Protein AF-H2Z0S8-F1 (afdb_monomer_lite)

Foldseek 3Di:
DDDDPPDPPPL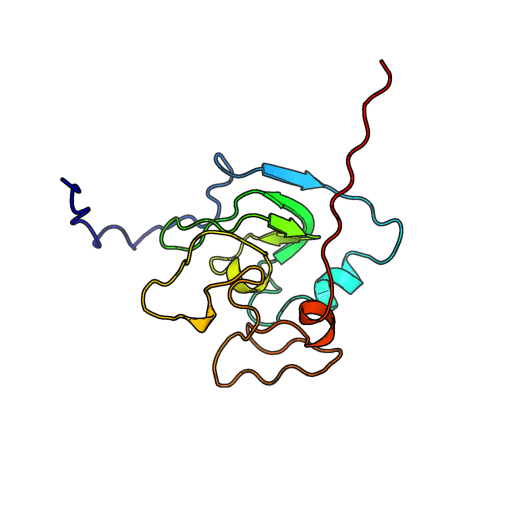PDQQLCPVVPKDKDFADDPDDDQVLLLQQQAPQQSVQWRFGIKIAFGAASVRFTAGIFPRTDGSDNCCLLRGFHGCQPDPPDCCQDDRSGVQVPDPPFDAECRGGGHSHGHVVVVVDDDDDDDDDDDD

Radius of gyration: 15.81 Å; chains: 1; bounding box: 38×39×51 Å

Secondary structure (DSSP, 8-state):
----------TT---S--TTSSEEEE---SSS-HHHHHHHS-GGGGGGEEESEEEES-B-TTSPBEEEESSEEE-SS-GGGT-EEES-S-TT-GGG-STT-STT--TT----SS--BTTBPPHHHHTS-----------

pLDDT: mean 83.63, std 17.6, range [30.91, 98.31]

Sequence (139 aa):
MMQEINNFQEVENFNCSRLNESLTVPVQYDIGSNDVVTSHTPPSVRDQAVPGFIHFRPYDPKGVPNALCPGVRSDSCRPSSICVGGINTNPGNSRTCGDFAGWDGLDTDRPTAEEPAGFAKSLNDVASSLLLFTRKRVS

Structure (mmCIF, N/CA/C/O backbone):
data_AF-H2Z0S8-F1
#
_entry.id   AF-H2Z0S8-F1
#
loop_
_atom_site.group_PDB
_atom_site.id
_atom_site.type_symbol
_atom_site.label_atom_id
_atom_site.label_alt_id
_atom_site.label_comp_id
_atom_site.label_asym_id
_atom_site.label_entity_id
_atom_site.label_seq_id
_atom_site.pdbx_PDB_ins_code
_atom_site.Cartn_x
_atom_site.Cartn_y
_atom_site.Cartn_z
_atom_site.occupancy
_atom_site.B_iso_or_equiv
_atom_site.auth_seq_id
_atom_site.auth_comp_id
_atom_site.auth_asym_id
_atom_site.auth_atom_id
_atom_site.pdbx_PDB_model_num
ATOM 1 N N . MET A 1 1 ? -16.332 -27.896 -15.986 1.00 32.41 1 MET A N 1
ATOM 2 C CA . MET A 1 1 ? -15.650 -27.448 -17.217 1.00 32.41 1 MET A CA 1
ATOM 3 C C . MET A 1 1 ? -15.742 -25.931 -17.215 1.00 32.41 1 MET A C 1
ATOM 5 O O . MET A 1 1 ? -16.849 -25.425 -17.092 1.00 32.41 1 MET A O 1
ATOM 9 N N . MET A 1 2 ? -14.594 -25.253 -17.131 1.00 30.91 2 MET A N 1
ATOM 10 C CA . MET A 1 2 ? -14.466 -23.801 -16.943 1.00 30.91 2 MET A CA 1
ATOM 11 C C . MET A 1 2 ? -15.216 -23.036 -18.037 1.00 30.91 2 MET A C 1
ATOM 13 O O . MET A 1 2 ? -15.037 -23.338 -19.212 1.00 30.91 2 MET A O 1
ATOM 17 N N . GLN A 1 3 ? -16.044 -22.063 -17.654 1.00 34.00 3 GLN A N 1
ATOM 18 C CA . GLN A 1 3 ? -16.537 -21.063 -18.596 1.00 34.00 3 GLN A CA 1
ATOM 19 C C . GLN A 1 3 ? -15.436 -20.021 -18.798 1.00 34.00 3 GLN A C 1
ATOM 21 O O . GLN A 1 3 ? -15.047 -19.326 -17.860 1.00 34.00 3 GLN A O 1
ATOM 26 N N . GLU A 1 4 ? -14.916 -19.964 -20.020 1.00 38.97 4 GLU A N 1
ATOM 27 C CA . GLU A 1 4 ? -14.014 -18.920 -20.496 1.00 38.97 4 GLU A CA 1
ATOM 28 C C . GLU A 1 4 ? -14.758 -17.579 -20.534 1.00 38.97 4 GLU A C 1
ATOM 30 O O . GLU A 1 4 ? -15.795 -17.437 -21.186 1.00 38.97 4 GLU A O 1
ATOM 35 N N . ILE A 1 5 ? -14.235 -16.588 -19.812 1.00 42.09 5 ILE A N 1
ATOM 36 C CA . ILE A 1 5 ? -14.741 -15.215 -19.832 1.00 42.09 5 ILE A CA 1
ATOM 37 C C . ILE A 1 5 ? -14.107 -14.518 -21.042 1.00 42.09 5 ILE A C 1
ATOM 39 O O . ILE A 1 5 ? -12.960 -14.082 -20.991 1.00 42.09 5 ILE A O 1
ATOM 43 N N . ASN A 1 6 ? -14.858 -14.454 -22.143 1.00 38.94 6 ASN A N 1
ATOM 44 C CA . ASN A 1 6 ? -14.401 -14.011 -23.468 1.00 38.94 6 ASN A CA 1
ATOM 45 C C . ASN A 1 6 ? -14.622 -12.519 -23.788 1.00 38.94 6 ASN A C 1
ATOM 47 O O . ASN A 1 6 ? -14.607 -12.155 -24.957 1.00 38.94 6 ASN A O 1
ATOM 51 N N . ASN A 1 7 ? -14.789 -11.629 -22.806 1.00 38.81 7 ASN A N 1
ATOM 52 C CA . ASN A 1 7 ? -14.986 -10.200 -23.093 1.00 38.81 7 ASN A CA 1
ATOM 53 C C . ASN A 1 7 ? -13.944 -9.317 -22.398 1.00 38.81 7 ASN A C 1
ATOM 55 O O . ASN A 1 7 ? -14.162 -8.796 -21.312 1.00 38.81 7 ASN A O 1
ATOM 59 N N . PHE A 1 8 ? -12.816 -9.108 -23.080 1.00 44.38 8 PHE A N 1
ATOM 60 C CA . PHE A 1 8 ? -11.771 -8.135 -22.725 1.00 44.38 8 PHE A CA 1
ATOM 61 C C . PHE A 1 8 ? -12.009 -6.732 -23.335 1.00 44.38 8 PHE A C 1
ATOM 63 O O . PHE A 1 8 ? -11.077 -5.938 -23.430 1.00 44.38 8 PHE A O 1
ATOM 70 N N . GLN A 1 9 ? -13.237 -6.407 -23.763 1.00 40.25 9 GLN A N 1
ATOM 71 C CA . GLN A 1 9 ? -13.572 -5.127 -24.418 1.00 40.25 9 GLN A CA 1
ATOM 72 C C . GLN A 1 9 ? -14.289 -4.090 -23.527 1.00 40.25 9 GLN A C 1
ATOM 74 O O . GLN A 1 9 ? -14.668 -3.039 -24.026 1.00 40.25 9 GLN A O 1
ATOM 79 N N . GLU A 1 10 ? -14.417 -4.306 -22.214 1.00 42.53 10 GLU A N 1
ATOM 80 C CA . GLU A 1 10 ? -14.996 -3.316 -21.275 1.00 42.53 10 GLU A CA 1
ATOM 81 C C . GLU A 1 10 ? -13.938 -2.530 -20.469 1.00 42.53 10 GLU A C 1
ATOM 83 O O . GLU A 1 10 ? -14.166 -2.118 -19.334 1.00 42.53 10 GLU A O 1
ATOM 88 N N . VAL A 1 11 ? -12.754 -2.283 -21.037 1.00 49.16 11 VAL A N 1
ATOM 89 C CA . VAL A 1 11 ? -11.667 -1.544 -20.354 1.00 49.16 11 VAL A CA 1
ATOM 90 C C . VAL A 1 11 ? -11.728 -0.033 -20.631 1.00 49.16 11 VAL A C 1
ATOM 92 O O . VAL A 1 11 ? -10.696 0.615 -20.754 1.00 49.16 11 VAL A O 1
ATOM 95 N N . GLU A 1 12 ? -12.921 0.556 -20.745 1.00 42.59 12 GLU A N 1
ATOM 96 C CA . GLU A 1 12 ? -13.052 2.018 -20.903 1.00 42.59 12 GLU A CA 1
ATOM 97 C C . GLU A 1 12 ? -13.588 2.747 -19.666 1.00 42.59 12 GLU A C 1
ATOM 99 O O . GLU A 1 12 ? -13.501 3.965 -19.625 1.00 42.59 12 GLU A O 1
ATOM 104 N N . ASN A 1 13 ? -14.041 2.053 -18.612 1.00 46.31 13 ASN A N 1
ATOM 105 C CA . ASN A 1 13 ? -14.422 2.695 -17.341 1.00 46.31 13 ASN A CA 1
ATOM 106 C C . ASN A 1 13 ? -14.252 1.751 -16.137 1.00 46.31 13 ASN A C 1
ATOM 108 O O . ASN A 1 13 ? -15.208 1.466 -15.412 1.00 46.31 13 ASN A O 1
ATOM 112 N N . PHE A 1 14 ? -13.041 1.234 -15.905 1.00 52.81 14 PHE A N 1
ATOM 113 C CA . PHE A 1 14 ? -12.813 0.404 -14.722 1.00 52.81 14 PHE A CA 1
ATOM 114 C C . PHE A 1 14 ? -12.686 1.268 -13.460 1.00 52.81 14 PHE A C 1
ATOM 116 O O . PHE A 1 14 ? -11.676 1.934 -13.232 1.00 52.81 14 PHE A O 1
ATOM 123 N N . ASN A 1 15 ? -13.721 1.245 -12.620 1.00 60.41 15 ASN A N 1
ATOM 124 C CA . ASN A 1 15 ? -13.705 1.892 -11.315 1.00 60.41 15 ASN A CA 1
ATOM 125 C C . ASN A 1 15 ? -12.940 1.013 -10.308 1.00 60.41 15 ASN A C 1
ATOM 127 O O . ASN A 1 15 ? -13.510 0.100 -9.711 1.00 60.41 15 ASN A O 1
ATOM 131 N N . CYS A 1 16 ? -11.651 1.296 -10.104 1.00 64.88 16 CYS A N 1
ATOM 132 C CA . CYS A 1 16 ? -10.816 0.634 -9.089 1.00 64.88 16 CYS A CA 1
ATOM 133 C C . CYS A 1 16 ? -11.333 0.860 -7.657 1.00 64.88 16 CYS A C 1
ATOM 135 O O . CYS A 1 16 ? -11.012 0.111 -6.737 1.00 64.88 16 CYS A O 1
ATOM 137 N N . SER A 1 17 ? -12.222 1.835 -7.476 1.00 60.28 17 SER A N 1
ATOM 138 C CA . SER A 1 17 ? -12.988 2.063 -6.262 1.00 60.28 17 SER A CA 1
ATOM 139 C C . SER A 1 17 ? -14.255 1.196 -6.257 1.00 60.28 17 SER A C 1
ATOM 141 O O . SER A 1 17 ? -15.353 1.722 -6.069 1.00 60.28 17 SER A O 1
ATOM 143 N N . ARG A 1 18 ? -14.150 -0.138 -6.409 1.00 67.69 18 ARG A N 1
ATOM 144 C CA . ARG A 1 18 ? -15.248 -1.090 -6.086 1.00 67.69 18 ARG A CA 1
ATOM 145 C C . ARG A 1 18 ? -15.541 -1.086 -4.570 1.00 67.69 18 ARG A C 1
ATOM 147 O O . ARG A 1 18 ? -15.582 -2.128 -3.925 1.00 67.69 18 ARG A O 1
ATOM 154 N N . LEU A 1 19 ? -15.751 0.102 -3.999 1.00 60.97 19 LEU A N 1
ATOM 155 C CA . LEU A 1 19 ? -15.889 0.402 -2.577 1.00 60.97 19 LEU A CA 1
ATOM 156 C C . LEU A 1 19 ? -17.097 -0.297 -1.968 1.00 60.97 19 LEU A C 1
ATOM 158 O O . LEU A 1 19 ? -17.087 -0.622 -0.793 1.00 60.97 19 LEU A O 1
ATOM 162 N N . ASN A 1 20 ? -18.125 -0.572 -2.772 1.00 67.69 20 ASN A N 1
ATOM 163 C CA . ASN A 1 20 ? -19.308 -1.304 -2.320 1.00 67.69 20 ASN A CA 1
ATOM 164 C C . ASN A 1 20 ? -19.019 -2.793 -2.063 1.00 67.69 20 ASN A C 1
ATOM 166 O O . ASN A 1 20 ? -19.844 -3.496 -1.487 1.00 67.69 20 ASN A O 1
ATOM 170 N N . GLU A 1 21 ? -17.864 -3.282 -2.508 1.00 77.50 21 GLU A N 1
ATOM 171 C CA . GLU A 1 21 ? -17.409 -4.658 -2.327 1.00 77.50 21 GLU A CA 1
ATOM 172 C C . GLU A 1 21 ? -16.171 -4.776 -1.436 1.00 77.50 21 GLU A C 1
ATOM 174 O O . GLU A 1 21 ? -15.733 -5.889 -1.130 1.00 77.50 21 GLU A O 1
ATOM 179 N N . SER A 1 22 ? -15.611 -3.639 -1.037 1.00 86.62 22 SER A N 1
ATOM 180 C CA . SER A 1 22 ? -14.478 -3.537 -0.136 1.00 86.62 22 SER A CA 1
ATOM 181 C C . SER A 1 22 ? -14.927 -2.901 1.182 1.00 86.62 22 SER A C 1
ATOM 183 O O . SER A 1 22 ? -16.016 -2.342 1.297 1.00 86.62 22 SER A O 1
ATOM 185 N N . LEU A 1 23 ? -14.119 -3.033 2.230 1.00 90.56 23 LEU A N 1
ATOM 186 C CA . LEU A 1 23 ? -14.418 -2.424 3.526 1.00 90.56 23 LEU A CA 1
ATOM 187 C C . LEU A 1 23 ? -13.274 -1.502 3.906 1.00 90.56 23 LEU A C 1
ATOM 189 O O . LEU A 1 23 ? -12.141 -1.951 4.028 1.00 90.56 23 LEU A O 1
ATOM 193 N N . THR A 1 24 ? -13.572 -0.227 4.136 1.00 92.44 24 THR A N 1
ATOM 194 C CA . THR A 1 24 ? -12.598 0.729 4.667 1.00 92.44 24 THR A CA 1
ATOM 195 C C . THR A 1 24 ? -13.027 1.196 6.051 1.00 92.44 24 THR A C 1
ATOM 197 O O . THR A 1 24 ? -14.171 1.602 6.246 1.00 92.44 24 THR A O 1
ATOM 200 N N . VAL A 1 25 ? -12.106 1.153 7.013 1.00 95.44 25 VAL A N 1
ATOM 201 C CA . VAL A 1 25 ? -12.342 1.567 8.402 1.00 95.44 25 VAL A CA 1
ATOM 202 C C . VAL A 1 25 ? -11.258 2.563 8.819 1.00 95.44 25 VAL A C 1
ATOM 204 O O . VAL A 1 25 ? -10.084 2.265 8.604 1.00 95.44 25 VAL A O 1
ATOM 207 N N . PRO A 1 26 ? -11.598 3.732 9.392 1.00 97.12 26 PRO A N 1
ATOM 208 C CA . PRO A 1 26 ? -10.596 4.675 9.884 1.00 97.12 26 PRO A CA 1
ATOM 209 C C . PRO A 1 26 ? -9.837 4.099 11.084 1.00 97.12 26 PRO A C 1
ATOM 211 O O . PRO A 1 26 ? -10.408 3.362 11.892 1.00 97.12 26 PRO A O 1
ATOM 214 N N . VAL A 1 27 ? -8.565 4.469 11.223 1.00 96.81 27 VAL A N 1
ATOM 215 C CA . VAL A 1 27 ? -7.721 4.077 12.359 1.00 96.81 27 VAL A CA 1
ATOM 216 C C . VAL A 1 27 ? -7.207 5.278 13.139 1.00 96.81 27 VAL A C 1
ATOM 218 O O . VAL A 1 27 ? -7.182 6.406 12.653 1.00 96.81 27 VAL A O 1
ATOM 221 N N . GLN A 1 28 ? -6.782 5.005 14.367 1.00 96.88 28 GLN A N 1
ATOM 222 C CA . GLN A 1 28 ? -5.954 5.896 15.169 1.00 96.88 28 GLN A CA 1
ATOM 223 C C . GLN A 1 28 ? -4.593 5.223 15.346 1.00 96.88 28 GLN A C 1
ATOM 225 O O . GLN A 1 28 ? -4.521 3.994 15.402 1.00 96.88 28 GLN A O 1
ATOM 230 N N . TYR A 1 29 ? -3.530 6.019 15.406 1.00 96.69 29 TYR A N 1
ATOM 231 C CA . TYR A 1 29 ? -2.173 5.515 15.586 1.00 96.69 29 TYR A CA 1
ATOM 232 C C . TYR A 1 29 ? -1.767 5.657 17.046 1.00 96.69 29 TYR A C 1
ATOM 234 O O . TYR A 1 29 ? -1.716 6.771 17.562 1.00 96.69 29 TYR A O 1
ATOM 242 N N . ASP A 1 30 ? -1.433 4.536 17.681 1.00 97.25 30 ASP A N 1
ATOM 243 C CA . ASP A 1 30 ? -0.722 4.547 18.962 1.00 97.25 30 ASP A CA 1
ATOM 244 C C . ASP A 1 30 ? 0.776 4.842 18.749 1.00 97.25 30 ASP A C 1
ATOM 246 O O . ASP A 1 30 ? 1.417 5.497 19.569 1.00 97.25 30 ASP A O 1
ATOM 250 N N . ILE A 1 31 ? 1.334 4.373 17.623 1.00 96.56 31 ILE A N 1
ATOM 251 C CA . ILE A 1 31 ? 2.709 4.620 17.170 1.00 96.56 31 ILE A CA 1
ATOM 252 C C . ILE A 1 31 ? 2.672 4.979 15.680 1.00 96.56 31 ILE A C 1
ATOM 254 O O . ILE A 1 31 ? 2.015 4.300 14.890 1.00 96.56 31 ILE A O 1
ATOM 258 N N . GLY A 1 32 ? 3.407 6.027 15.298 1.00 95.81 32 GLY A N 1
ATOM 259 C CA . GLY A 1 32 ? 3.440 6.550 13.930 1.00 95.81 32 GLY A CA 1
ATOM 260 C C . GLY A 1 32 ? 2.358 7.600 13.663 1.00 95.81 32 GLY A C 1
ATOM 261 O O . GLY A 1 32 ? 1.748 8.142 14.583 1.00 95.81 32 GLY A O 1
ATOM 262 N N . SER A 1 33 ? 2.154 7.932 12.391 1.00 98.12 33 SER A N 1
ATOM 263 C CA . SER A 1 33 ? 1.172 8.927 11.952 1.00 98.12 33 SER A CA 1
ATOM 264 C C . SER A 1 33 ? 0.811 8.730 10.478 1.00 98.12 33 SER A C 1
ATOM 266 O O . SER A 1 33 ? 1.439 7.939 9.771 1.00 98.12 33 SER A O 1
ATOM 268 N N . ASN A 1 34 ? -0.166 9.501 9.992 1.00 98.31 34 ASN A N 1
ATOM 269 C CA . ASN A 1 34 ? -0.460 9.579 8.561 1.00 98.31 34 ASN A CA 1
ATOM 270 C C . ASN A 1 34 ? 0.764 10.000 7.736 1.00 98.31 34 ASN A C 1
ATOM 272 O O . ASN A 1 34 ? 0.953 9.476 6.642 1.00 98.31 34 ASN A O 1
ATOM 276 N N . ASP A 1 35 ? 1.602 10.897 8.260 1.00 98.06 35 ASP A N 1
ATOM 277 C CA . ASP A 1 35 ? 2.806 11.360 7.563 1.00 98.06 35 ASP A CA 1
ATOM 278 C C . ASP A 1 35 ? 3.842 10.241 7.443 1.00 98.06 35 ASP A C 1
ATOM 280 O O . ASP A 1 35 ? 4.439 10.081 6.382 1.00 98.06 35 ASP A O 1
ATOM 284 N N . VAL A 1 36 ? 3.993 9.414 8.486 1.00 96.88 36 VAL A N 1
ATOM 285 C CA . VAL A 1 36 ? 4.857 8.221 8.447 1.00 96.88 36 VAL A CA 1
ATOM 286 C C . VAL A 1 36 ? 4.319 7.206 7.438 1.00 96.88 36 VAL A C 1
ATOM 288 O O . VAL A 1 36 ? 5.049 6.736 6.575 1.00 96.88 36 VAL A O 1
ATOM 291 N N . VAL A 1 37 ? 3.022 6.894 7.463 1.00 96.94 37 VAL A N 1
ATOM 292 C CA . VAL A 1 37 ? 2.444 5.978 6.462 1.00 96.94 37 VAL A CA 1
ATOM 293 C C . VAL A 1 37 ? 2.616 6.525 5.043 1.00 96.94 37 VAL A C 1
ATOM 295 O O . VAL A 1 37 ? 2.943 5.780 4.117 1.00 96.94 37 VAL A O 1
ATOM 298 N N . THR A 1 38 ? 2.455 7.835 4.867 1.00 96.94 38 THR A N 1
ATOM 299 C CA . THR A 1 38 ? 2.684 8.499 3.584 1.00 96.94 38 THR A CA 1
ATOM 300 C C . THR A 1 38 ? 4.145 8.379 3.168 1.00 96.94 38 THR A C 1
ATOM 302 O O . THR A 1 38 ? 4.390 8.018 2.022 1.00 96.94 38 THR A O 1
ATOM 305 N N . SER A 1 39 ? 5.119 8.607 4.061 1.00 96.88 39 SER A N 1
ATOM 306 C CA . SER A 1 39 ? 6.549 8.503 3.732 1.00 96.88 39 SER A CA 1
ATOM 307 C C . SER A 1 39 ? 6.953 7.099 3.279 1.00 96.88 39 SER A C 1
ATOM 309 O O . SER A 1 39 ? 7.688 6.985 2.302 1.00 96.88 39 SER A O 1
ATOM 311 N N . HIS A 1 40 ? 6.378 6.058 3.884 1.00 95.56 40 HIS A N 1
ATOM 312 C CA . HIS A 1 40 ? 6.582 4.651 3.512 1.00 95.56 40 HIS A CA 1
ATOM 313 C C . HIS A 1 40 ? 5.780 4.205 2.270 1.00 95.56 40 HIS A C 1
ATOM 315 O O . HIS A 1 40 ? 5.990 3.120 1.724 1.00 95.56 40 HIS A O 1
ATOM 321 N N . THR A 1 41 ? 4.853 5.029 1.779 1.00 95.50 41 THR A N 1
ATOM 322 C CA . THR A 1 41 ? 4.044 4.696 0.602 1.00 95.50 41 THR A CA 1
ATOM 323 C C . THR A 1 41 ? 4.849 4.890 -0.689 1.00 95.50 41 THR A C 1
ATOM 325 O O . THR A 1 41 ? 5.427 5.967 -0.878 1.00 95.50 41 THR A O 1
ATOM 328 N N . PRO A 1 42 ? 4.861 3.926 -1.634 1.00 95.62 42 PRO A N 1
ATOM 329 C CA . PRO A 1 42 ? 5.598 4.081 -2.884 1.00 95.62 42 PRO A CA 1
ATOM 330 C C . PRO A 1 42 ? 5.204 5.355 -3.649 1.00 95.62 42 PRO A C 1
ATOM 332 O O . PRO A 1 42 ? 4.006 5.603 -3.832 1.00 95.62 42 PRO A O 1
ATOM 335 N N . PRO A 1 43 ? 6.175 6.182 -4.094 1.00 95.81 43 PRO A N 1
ATOM 336 C CA . PRO A 1 43 ? 5.897 7.494 -4.681 1.00 95.81 43 PRO A CA 1
ATOM 337 C C . PRO A 1 43 ? 4.897 7.461 -5.840 1.00 95.81 43 PRO A C 1
ATOM 339 O O . PRO A 1 43 ? 4.048 8.341 -5.935 1.00 95.81 43 PRO A O 1
ATOM 342 N N . SER A 1 44 ? 4.933 6.425 -6.685 1.00 93.81 44 SER A N 1
ATOM 343 C CA . SER A 1 44 ? 4.072 6.327 -7.872 1.00 93.81 44 SER A CA 1
ATOM 344 C C . SER A 1 44 ? 2.591 6.083 -7.573 1.00 93.81 44 SER A C 1
ATOM 346 O O . SER A 1 44 ? 1.767 6.230 -8.473 1.00 93.81 44 SER A O 1
ATOM 348 N N . VAL A 1 45 ? 2.236 5.693 -6.346 1.00 91.56 45 VAL A N 1
ATOM 349 C CA . VAL A 1 45 ? 0.837 5.463 -5.928 1.00 91.56 45 VAL A CA 1
ATOM 350 C C . VAL A 1 45 ? 0.421 6.340 -4.750 1.00 91.56 45 VAL A C 1
ATOM 352 O O . VAL A 1 45 ? -0.711 6.235 -4.284 1.00 91.56 45 VAL A O 1
ATOM 355 N N . ARG A 1 46 ? 1.317 7.209 -4.271 1.00 93.44 46 ARG A N 1
ATOM 356 C CA . ARG A 1 46 ? 1.144 7.987 -3.040 1.00 93.44 46 ARG A CA 1
ATOM 357 C C . ARG A 1 46 ? -0.079 8.896 -3.075 1.00 93.44 46 ARG A C 1
ATOM 359 O O . ARG A 1 46 ? -0.868 8.877 -2.138 1.00 93.44 46 ARG A O 1
ATOM 366 N N . ASP A 1 47 ? -0.296 9.594 -4.184 1.00 91.44 47 ASP A N 1
ATOM 367 C CA . ASP A 1 47 ? -1.441 10.503 -4.352 1.00 91.44 47 ASP A CA 1
ATOM 368 C C . ASP A 1 47 ? -2.796 9.772 -4.382 1.00 91.44 47 ASP A C 1
ATOM 370 O O . ASP A 1 47 ? -3.852 10.388 -4.260 1.00 91.44 47 ASP A O 1
ATOM 374 N N . GLN A 1 48 ? -2.773 8.447 -4.537 1.00 90.25 48 GLN A N 1
ATOM 375 C CA . GLN A 1 48 ? -3.943 7.570 -4.585 1.00 90.25 48 GLN A CA 1
ATOM 376 C C . GLN A 1 48 ? -3.994 6.615 -3.379 1.00 90.25 48 GLN A C 1
ATOM 378 O O . GLN A 1 48 ? -4.710 5.611 -3.391 1.00 90.25 48 GLN A O 1
ATOM 383 N N . ALA A 1 49 ? -3.209 6.889 -2.341 1.00 92.38 49 ALA A N 1
ATOM 384 C CA . ALA A 1 49 ? -3.130 6.094 -1.128 1.00 92.38 49 ALA A CA 1
ATOM 385 C C . ALA A 1 49 ? -3.435 6.998 0.066 1.00 92.38 49 ALA A C 1
ATOM 387 O O . ALA A 1 49 ? -2.556 7.661 0.609 1.00 92.38 49 ALA A O 1
ATOM 388 N N . VAL A 1 50 ? -4.703 7.042 0.473 1.00 94.81 50 VAL A N 1
ATOM 389 C CA . VAL A 1 50 ? -5.137 7.928 1.557 1.00 94.81 50 VAL A CA 1
ATOM 390 C C . VAL A 1 50 ? -4.777 7.287 2.902 1.00 94.81 50 VAL A C 1
ATOM 392 O O . VAL A 1 50 ? -5.334 6.233 3.219 1.00 94.81 50 VAL A O 1
ATOM 395 N N . PRO A 1 51 ? -3.875 7.868 3.712 1.00 97.25 51 PRO A N 1
ATOM 396 C CA . PRO A 1 51 ? -3.477 7.281 4.987 1.00 97.25 51 PRO A CA 1
ATOM 397 C C . PRO A 1 51 ? -4.590 7.392 6.041 1.00 97.25 51 PRO A C 1
ATOM 399 O O . PRO A 1 51 ? -5.513 8.199 5.921 1.00 97.25 51 PRO A O 1
ATOM 402 N N . GLY A 1 52 ? -4.488 6.592 7.102 1.00 97.50 52 GLY A N 1
ATOM 403 C CA . GLY A 1 52 ? -5.400 6.648 8.250 1.00 97.50 52 GLY A CA 1
ATOM 404 C C . GLY A 1 52 ? -6.563 5.667 8.169 1.00 97.50 52 GLY A C 1
ATOM 405 O O . GLY A 1 52 ? -7.575 5.850 8.847 1.00 97.50 52 GLY A O 1
ATOM 406 N N . PHE A 1 53 ? -6.419 4.606 7.374 1.00 96.94 53 PHE A N 1
ATOM 407 C CA . PHE A 1 53 ? -7.449 3.586 7.204 1.00 96.94 53 PHE A CA 1
ATOM 408 C C . PHE A 1 53 ? -6.877 2.169 7.215 1.00 96.94 53 PHE A C 1
ATOM 410 O O . PHE A 1 53 ? -5.708 1.944 6.935 1.00 96.94 53 PHE A O 1
ATOM 417 N N . ILE A 1 54 ? -7.733 1.189 7.481 1.00 96.00 54 ILE A N 1
ATOM 418 C CA . ILE A 1 54 ? -7.530 -0.193 7.050 1.00 96.00 54 ILE A CA 1
ATOM 419 C C . ILE A 1 54 ? -8.514 -0.453 5.915 1.00 96.00 54 ILE A C 1
ATOM 421 O O . ILE A 1 54 ? -9.714 -0.225 6.084 1.00 96.00 54 ILE A O 1
ATOM 425 N N . HIS A 1 55 ? -8.015 -0.934 4.778 1.00 94.12 55 HIS A N 1
ATOM 426 C CA . HIS A 1 55 ? -8.832 -1.252 3.607 1.00 94.12 55 HIS A CA 1
ATOM 427 C C . HIS A 1 55 ? -8.766 -2.754 3.306 1.00 94.12 55 HIS A C 1
ATOM 429 O O . HIS A 1 55 ? -7.725 -3.283 2.929 1.00 94.12 55 HIS A O 1
ATOM 435 N N . PHE A 1 56 ? -9.882 -3.456 3.480 1.00 93.56 56 PHE A N 1
ATOM 436 C CA . PHE A 1 56 ? -10.037 -4.871 3.158 1.00 93.56 56 PHE A CA 1
ATOM 437 C C . PHE A 1 56 ? -10.535 -5.046 1.731 1.00 93.56 56 PHE A C 1
ATOM 439 O O . PHE A 1 56 ? -11.492 -4.383 1.331 1.00 93.56 56 PHE A O 1
ATOM 446 N N . ARG A 1 57 ? -9.949 -6.009 1.015 1.00 91.06 57 ARG A N 1
ATOM 447 C CA . ARG A 1 57 ? -10.334 -6.396 -0.350 1.00 91.06 57 ARG A CA 1
ATOM 448 C C . ARG A 1 57 ? -10.309 -5.247 -1.382 1.00 91.06 57 ARG A C 1
ATOM 450 O O . ARG A 1 57 ? -11.289 -5.071 -2.103 1.00 91.06 57 ARG A O 1
ATOM 457 N N . PRO A 1 58 ? -9.229 -4.447 -1.470 1.00 89.00 58 PRO A N 1
ATOM 458 C CA . PRO A 1 58 ? -9.036 -3.504 -2.578 1.00 89.00 58 PRO A CA 1
ATOM 459 C C . PRO A 1 58 ? -8.868 -4.252 -3.915 1.00 89.00 58 PRO A C 1
ATOM 461 O O . PRO A 1 58 ? -8.418 -5.399 -3.929 1.00 89.00 58 PRO A O 1
ATOM 464 N N . TYR A 1 59 ? -9.153 -3.594 -5.037 1.00 85.25 59 TYR A N 1
ATOM 465 C CA . TYR A 1 59 ? -9.135 -4.223 -6.360 1.00 85.25 59 TYR A CA 1
ATOM 466 C C . TYR A 1 59 ? -8.229 -3.509 -7.353 1.00 85.25 59 TYR A C 1
ATOM 468 O O . TYR A 1 59 ? -8.125 -2.285 -7.352 1.00 85.25 59 TYR A O 1
ATOM 476 N N . ASP A 1 60 ? -7.601 -4.291 -8.224 1.00 80.38 60 ASP A N 1
ATOM 477 C CA . ASP A 1 60 ? -6.903 -3.775 -9.397 1.00 80.38 60 ASP A CA 1
ATOM 478 C C . ASP A 1 60 ? -7.880 -3.512 -10.577 1.00 80.38 60 ASP A C 1
ATOM 480 O O . ASP A 1 60 ? -9.056 -3.882 -10.501 1.00 80.38 60 ASP A O 1
ATOM 484 N N . PRO A 1 61 ? -7.409 -2.922 -11.696 1.00 77.25 61 PRO A N 1
ATOM 485 C CA . PRO A 1 61 ? -8.172 -2.682 -12.922 1.00 77.25 61 PRO A CA 1
ATOM 486 C C . PRO A 1 61 ? -8.789 -3.901 -13.596 1.00 77.25 61 PRO A C 1
ATOM 488 O O . PRO A 1 61 ? -9.571 -3.754 -1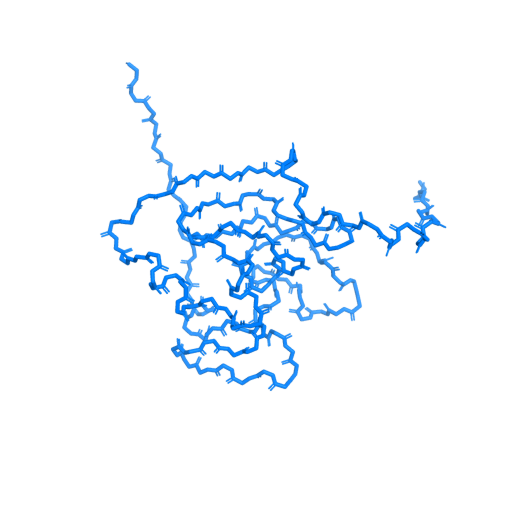4.528 1.00 77.25 61 PRO A O 1
ATOM 491 N N . LYS A 1 62 ? -8.386 -5.109 -13.206 1.00 77.31 62 LYS A N 1
ATOM 492 C CA . LYS A 1 62 ? -8.920 -6.367 -13.729 1.00 77.31 62 LYS A CA 1
ATOM 493 C C . LYS A 1 62 ? -9.941 -6.974 -12.765 1.00 77.31 62 LYS A C 1
ATOM 495 O O . LYS A 1 62 ? -10.441 -8.069 -13.009 1.00 77.31 62 LYS A O 1
ATOM 500 N N . GLY A 1 63 ? -10.255 -6.282 -11.668 1.00 78.94 63 GLY A N 1
ATOM 501 C CA . GLY A 1 63 ? -11.153 -6.759 -10.624 1.00 78.94 63 GLY A CA 1
ATOM 502 C C . GLY A 1 63 ? -10.539 -7.843 -9.754 1.00 78.94 63 GLY A C 1
ATOM 503 O O . GLY A 1 63 ? -11.278 -8.570 -9.089 1.00 78.94 63 GLY A O 1
ATOM 504 N N . VAL A 1 64 ? -9.211 -7.946 -9.735 1.00 81.25 64 VAL A N 1
ATOM 505 C CA . VAL A 1 64 ? -8.486 -8.929 -8.944 1.00 81.25 64 VAL A CA 1
ATOM 506 C C . VAL A 1 64 ? -8.143 -8.332 -7.572 1.00 81.25 64 VAL A C 1
ATOM 508 O O . VAL A 1 64 ? -7.546 -7.254 -7.511 1.00 81.25 64 VAL A O 1
ATOM 511 N N . PRO A 1 65 ? -8.546 -8.976 -6.457 1.00 86.25 65 PRO A N 1
ATOM 512 C CA . PRO A 1 65 ? -8.382 -8.392 -5.135 1.00 86.25 65 PRO A CA 1
ATOM 513 C C . PRO A 1 65 ? -7.015 -8.672 -4.499 1.00 86.25 65 PRO A C 1
ATOM 515 O O . PRO A 1 65 ? -6.540 -9.813 -4.491 1.00 86.25 65 PRO A O 1
ATOM 518 N N . ASN A 1 66 ? -6.465 -7.658 -3.827 1.00 90.19 66 ASN A N 1
ATOM 519 C CA . ASN A 1 66 ? -5.538 -7.871 -2.711 1.00 90.19 66 ASN A CA 1
ATOM 520 C C . ASN A 1 66 ? -6.328 -8.101 -1.414 1.00 90.19 66 ASN A C 1
ATOM 522 O O . ASN A 1 66 ? -7.514 -7.789 -1.342 1.00 90.19 66 ASN A O 1
ATOM 526 N N . ALA A 1 67 ? -5.708 -8.667 -0.378 1.00 93.12 67 ALA A N 1
ATOM 527 C CA . ALA A 1 67 ? -6.436 -9.001 0.847 1.00 93.12 67 ALA A CA 1
ATOM 528 C C . ALA A 1 67 ? -6.636 -7.779 1.759 1.00 93.12 67 ALA A C 1
ATOM 530 O O . ALA A 1 67 ? -7.749 -7.534 2.236 1.00 93.12 67 ALA A O 1
ATOM 531 N N . LEU A 1 68 ? -5.568 -7.014 2.004 1.00 94.94 68 LEU A N 1
ATOM 532 C CA . LEU A 1 68 ? -5.540 -6.003 3.060 1.00 94.94 68 LEU A CA 1
ATOM 533 C C . LEU A 1 68 ? -4.548 -4.876 2.760 1.00 94.94 68 LEU A C 1
ATOM 535 O O . LEU A 1 68 ? -3.380 -5.145 2.513 1.00 94.94 68 LEU A O 1
ATOM 539 N N . CYS A 1 69 ? -4.965 -3.619 2.872 1.00 94.56 69 CYS A N 1
ATOM 540 C CA . CYS A 1 69 ? -4.063 -2.471 2.937 1.00 94.56 69 CYS A CA 1
ATOM 541 C C . CYS A 1 69 ? -3.980 -1.972 4.387 1.00 94.56 69 CYS A C 1
ATOM 543 O O . CYS A 1 69 ? -4.974 -1.449 4.908 1.00 94.56 69 CYS A O 1
ATOM 545 N N . PRO A 1 70 ? -2.833 -2.142 5.062 1.00 95.88 70 PRO A N 1
ATOM 546 C CA . PRO A 1 70 ? -2.637 -1.626 6.408 1.00 95.88 70 PRO A CA 1
ATOM 547 C C . PRO A 1 70 ? -2.265 -0.138 6.359 1.00 95.88 70 PRO A C 1
ATOM 549 O O . PRO A 1 70 ? -1.331 0.253 5.666 1.00 95.88 70 PRO A O 1
ATOM 552 N N . GLY A 1 71 ? -2.993 0.700 7.094 1.00 95.81 71 GLY A N 1
ATOM 553 C CA . GLY A 1 71 ? -2.690 2.129 7.239 1.00 95.81 71 GLY A CA 1
ATOM 554 C C . GLY A 1 71 ? -3.163 3.022 6.088 1.00 95.81 71 GLY A C 1
ATOM 555 O O . GLY A 1 71 ? -3.215 4.236 6.272 1.00 95.81 71 GLY A O 1
ATOM 556 N N . VAL A 1 72 ? -3.577 2.464 4.944 1.00 94.81 72 VAL A N 1
ATOM 557 C CA . VAL A 1 72 ? -4.046 3.232 3.780 1.00 94.81 72 VAL A CA 1
ATOM 558 C C . VAL A 1 72 ? -5.368 2.722 3.209 1.00 94.81 72 VAL A C 1
ATOM 560 O O . VAL A 1 72 ? -5.624 1.520 3.134 1.00 94.81 72 VAL A O 1
ATOM 563 N N . ARG A 1 73 ? -6.186 3.646 2.703 1.00 92.88 73 ARG A N 1
ATOM 564 C CA . ARG A 1 73 ? -7.224 3.368 1.713 1.00 92.88 73 ARG A CA 1
ATOM 565 C C . ARG A 1 73 ? -6.608 3.507 0.327 1.00 92.88 73 ARG A C 1
ATOM 567 O O . ARG A 1 73 ? -6.232 4.599 -0.087 1.00 92.88 73 ARG A O 1
ATOM 574 N N . SER A 1 74 ? -6.501 2.386 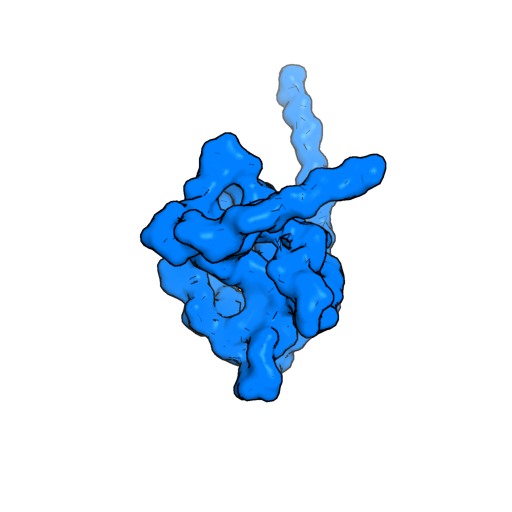-0.381 1.00 89.31 74 SER A N 1
ATOM 575 C CA . SER A 1 74 ? -6.167 2.392 -1.805 1.00 89.31 74 SER A CA 1
ATOM 576 C C . SER A 1 74 ? -7.326 2.973 -2.620 1.00 89.31 74 SER A C 1
ATOM 578 O O . SER A 1 74 ? -8.352 2.315 -2.779 1.00 89.31 74 SER A O 1
ATOM 580 N N . ASP A 1 75 ? -7.138 4.189 -3.125 1.00 84.12 75 ASP A N 1
ATOM 581 C CA . ASP A 1 75 ? -7.906 4.756 -4.242 1.00 84.12 75 ASP A CA 1
ATOM 582 C C . ASP A 1 75 ? -7.177 4.486 -5.580 1.00 84.12 75 ASP A C 1
ATOM 584 O O . ASP A 1 75 ? -7.621 4.891 -6.653 1.00 84.12 75 ASP A O 1
ATOM 588 N N . SER A 1 76 ? -6.038 3.787 -5.508 1.00 68.06 76 SER A N 1
ATOM 589 C CA . SER A 1 76 ? -5.186 3.443 -6.634 1.00 68.06 76 SER A CA 1
ATOM 590 C C . SER A 1 76 ? -5.666 2.200 -7.365 1.00 68.06 76 SER A C 1
ATOM 592 O O . SER A 1 76 ? -6.067 1.204 -6.774 1.00 68.06 76 SER A O 1
ATOM 594 N N . CYS A 1 77 ? -5.460 2.210 -8.674 1.00 75.88 77 CYS A N 1
ATOM 595 C CA . CYS A 1 77 ? -5.564 1.049 -9.545 1.00 75.88 77 CYS A CA 1
ATOM 596 C C . CYS A 1 77 ? -4.344 0.104 -9.468 1.00 75.88 77 CYS A C 1
ATOM 598 O O . CYS A 1 77 ? -4.117 -0.708 -10.362 1.00 75.88 77 CYS A O 1
ATOM 600 N N . ARG A 1 78 ? -3.502 0.201 -8.435 1.00 83.81 78 ARG A N 1
ATOM 601 C CA . ARG A 1 78 ? -2.406 -0.752 -8.209 1.00 83.81 78 ARG A CA 1
ATOM 602 C C . ARG A 1 78 ? -2.267 -1.092 -6.723 1.00 83.81 78 ARG A C 1
ATOM 604 O O . ARG A 1 78 ? -1.230 -0.812 -6.117 1.00 83.81 78 ARG A O 1
ATOM 611 N N . PRO A 1 79 ? -3.296 -1.713 -6.113 1.00 88.44 79 PRO A N 1
ATOM 612 C CA . PRO A 1 79 ? -3.267 -2.062 -4.694 1.00 88.44 79 PRO A CA 1
ATOM 613 C C . PRO A 1 79 ? -2.089 -2.970 -4.333 1.00 88.44 79 PRO A C 1
ATOM 615 O O . PRO A 1 79 ? -1.590 -2.891 -3.218 1.00 88.44 79 PRO A O 1
ATOM 618 N N . SER A 1 80 ? -1.556 -3.746 -5.277 1.00 89.38 80 SER A N 1
ATOM 619 C CA . SER A 1 80 ? -0.383 -4.602 -5.074 1.00 89.38 80 SER A CA 1
ATOM 620 C C . SER A 1 80 ? 0.875 -3.872 -4.582 1.00 89.38 80 SER A C 1
ATOM 622 O O . SER A 1 80 ? 1.764 -4.528 -4.056 1.00 89.38 80 SER A O 1
ATOM 624 N N . SER A 1 81 ? 0.983 -2.551 -4.775 1.00 91.62 81 SER A N 1
ATOM 625 C CA . SER A 1 81 ? 2.122 -1.748 -4.295 1.00 91.62 81 SER A CA 1
ATOM 626 C C . SER A 1 81 ? 1.982 -1.312 -2.833 1.00 91.62 81 SER A C 1
ATOM 628 O O . SER A 1 81 ? 2.965 -0.974 -2.17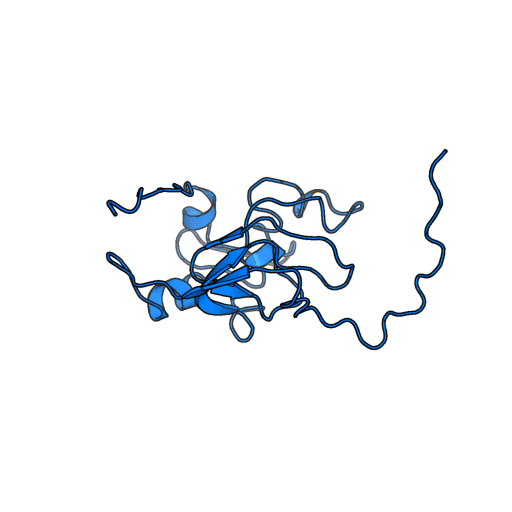9 1.00 91.62 81 SER A O 1
ATOM 630 N N . ILE A 1 82 ? 0.764 -1.303 -2.290 1.00 92.50 82 ILE A N 1
ATOM 631 C CA . ILE A 1 82 ? 0.480 -0.773 -0.946 1.00 92.50 82 ILE A CA 1
ATOM 632 C C . ILE A 1 82 ? -0.195 -1.779 -0.018 1.00 92.50 82 ILE A C 1
ATOM 634 O O . ILE A 1 82 ? -0.082 -1.646 1.198 1.00 92.50 82 ILE A O 1
ATOM 638 N N . CYS A 1 83 ? -0.809 -2.814 -0.571 1.00 93.12 83 CYS A N 1
ATOM 639 C CA . CYS A 1 83 ? -1.580 -3.826 0.131 1.00 93.12 83 CYS A CA 1
ATOM 640 C C . CYS A 1 83 ? -0.840 -5.171 0.117 1.00 93.12 83 CYS A C 1
ATOM 642 O O . CYS A 1 83 ? 0.097 -5.382 -0.650 1.00 93.12 83 CYS A O 1
ATOM 644 N N . VAL A 1 84 ? -1.266 -6.075 0.990 1.00 93.88 84 VAL A N 1
ATOM 645 C CA . VAL A 1 84 ? -0.694 -7.404 1.202 1.00 93.88 84 VAL A CA 1
ATOM 646 C C . VAL A 1 84 ? -1.741 -8.479 0.932 1.00 93.88 84 VAL A C 1
ATOM 648 O O . VAL A 1 84 ? -2.952 -8.227 0.986 1.00 93.88 84 VAL A O 1
ATOM 651 N N . GLY A 1 85 ? -1.259 -9.683 0.644 1.00 91.62 85 GLY A N 1
ATOM 652 C CA . GLY A 1 85 ? -2.035 -10.860 0.294 1.00 91.62 85 GLY A CA 1
ATOM 653 C C . GLY A 1 85 ? -2.911 -10.651 -0.937 1.00 91.62 85 GLY A C 1
ATOM 654 O O . GLY A 1 85 ? -2.971 -9.572 -1.532 1.00 91.62 85 GLY A O 1
ATOM 655 N N . GLY A 1 86 ? -3.650 -11.692 -1.294 1.00 86.69 86 GLY A N 1
ATOM 656 C CA . GLY A 1 86 ? -4.566 -11.675 -2.427 1.00 86.69 86 GLY A CA 1
ATOM 657 C C . GLY A 1 86 ? -4.306 -12.820 -3.385 1.00 86.69 86 GLY A C 1
ATOM 658 O O . GLY A 1 86 ? -3.458 -13.679 -3.150 1.00 86.69 86 GLY A O 1
ATOM 659 N N . ILE A 1 87 ? -5.064 -12.822 -4.471 1.00 78.62 87 ILE A N 1
ATOM 660 C CA . ILE A 1 87 ? -4.803 -13.718 -5.595 1.00 78.62 87 ILE A CA 1
ATOM 661 C C . ILE A 1 87 ? -3.908 -12.990 -6.598 1.00 78.62 87 ILE A C 1
ATOM 663 O O . ILE A 1 87 ? -3.915 -11.761 -6.653 1.00 78.62 87 ILE A O 1
ATOM 667 N N . ASN A 1 88 ? -3.119 -13.733 -7.376 1.00 67.31 88 ASN A N 1
ATOM 668 C CA . ASN A 1 88 ? -2.196 -13.117 -8.324 1.00 67.31 88 ASN A CA 1
ATOM 669 C C . ASN A 1 88 ? -2.960 -12.236 -9.333 1.00 67.31 88 ASN A C 1
ATOM 671 O O . ASN A 1 88 ? -3.676 -12.741 -10.198 1.00 67.31 88 ASN A O 1
ATOM 675 N N . THR A 1 89 ? -2.770 -10.923 -9.218 1.00 59.94 89 THR A N 1
ATOM 676 C CA . THR A 1 89 ? -3.356 -9.874 -10.068 1.00 59.94 89 THR A CA 1
ATOM 677 C C . THR A 1 89 ? -2.799 -9.894 -11.492 1.00 59.94 89 THR A C 1
ATOM 679 O O . THR A 1 89 ? -3.400 -9.357 -12.426 1.00 59.94 89 THR A O 1
ATOM 682 N N . ASN A 1 90 ? -1.670 -10.578 -11.706 1.00 62.84 90 ASN A N 1
ATOM 683 C CA . ASN A 1 90 ? -1.057 -10.711 -13.015 1.00 62.84 90 ASN A CA 1
ATOM 684 C C . ASN A 1 90 ? -0.542 -12.142 -13.271 1.00 62.84 90 ASN A C 1
ATOM 686 O O . ASN A 1 90 ? 0.613 -12.447 -12.973 1.00 62.84 90 ASN A O 1
ATOM 690 N N . PRO A 1 91 ? -1.358 -13.021 -13.886 1.00 55.81 91 PRO A N 1
ATOM 691 C CA . PRO A 1 91 ? -0.997 -14.416 -14.163 1.00 55.81 91 PRO A CA 1
ATOM 692 C C . PRO A 1 91 ? 0.309 -14.607 -14.959 1.00 55.81 91 PRO A C 1
ATOM 694 O O . PRO A 1 91 ? 0.894 -15.683 -14.902 1.00 55.81 91 PRO A O 1
ATOM 697 N N . GLY A 1 92 ? 0.780 -13.580 -15.680 1.00 61.03 92 GLY A N 1
ATOM 698 C CA . GLY A 1 92 ? 2.038 -13.597 -16.439 1.00 61.03 92 GLY A CA 1
ATOM 699 C C . GLY A 1 92 ? 3.236 -12.944 -15.741 1.00 61.03 92 GLY A C 1
ATOM 700 O O . GLY A 1 92 ? 4.328 -12.944 -16.300 1.00 61.03 92 GLY A O 1
ATOM 701 N N . ASN A 1 93 ? 3.055 -12.376 -14.545 1.00 68.06 93 ASN A N 1
ATOM 702 C CA . ASN A 1 93 ? 4.129 -11.760 -13.773 1.00 68.06 93 ASN A CA 1
ATOM 703 C C . ASN A 1 93 ? 4.194 -12.394 -12.380 1.00 68.06 93 ASN A 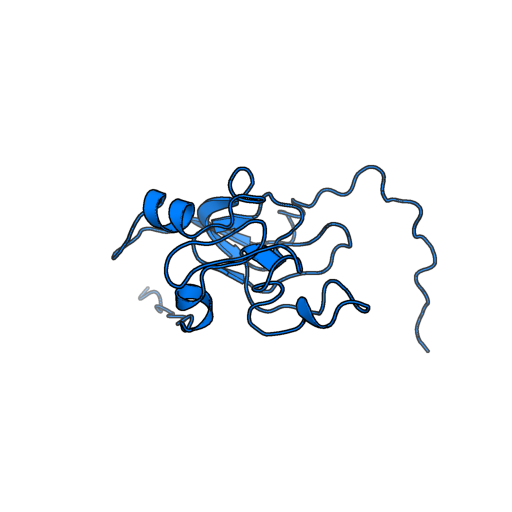C 1
ATOM 705 O O . ASN A 1 93 ? 3.413 -12.062 -11.490 1.00 68.06 93 ASN A O 1
ATOM 709 N N . SER A 1 94 ? 5.147 -13.305 -12.183 1.00 68.75 94 SER A N 1
ATOM 710 C CA . SER A 1 94 ? 5.356 -13.962 -10.889 1.00 68.75 94 SER A CA 1
ATOM 711 C C . SER A 1 94 ? 5.772 -12.995 -9.779 1.00 68.75 94 SER A C 1
ATOM 713 O O . SER A 1 94 ? 5.607 -13.329 -8.612 1.00 68.75 94 SER A O 1
ATOM 715 N N . ARG A 1 95 ? 6.266 -11.797 -10.112 1.00 72.06 95 ARG A N 1
ATOM 716 C CA . ARG A 1 95 ? 6.750 -10.818 -9.129 1.00 72.06 95 ARG A CA 1
ATOM 717 C C . ARG A 1 95 ? 5.641 -10.187 -8.299 1.00 72.06 95 ARG A C 1
ATOM 719 O O . ARG A 1 95 ? 5.855 -9.841 -7.150 1.00 72.06 95 ARG A O 1
ATOM 726 N N . THR A 1 96 ? 4.426 -10.111 -8.844 1.00 71.94 96 THR A N 1
ATOM 727 C CA . THR A 1 96 ? 3.250 -9.633 -8.100 1.00 71.94 96 THR A CA 1
ATOM 728 C C . THR A 1 96 ? 2.563 -10.732 -7.289 1.00 71.94 96 THR A C 1
ATOM 730 O O . THR A 1 96 ? 1.533 -10.476 -6.664 1.00 71.94 96 THR A O 1
ATOM 733 N N . CYS A 1 97 ? 3.097 -11.958 -7.309 1.00 79.31 97 CYS A N 1
ATOM 734 C CA . CYS A 1 97 ? 2.531 -13.111 -6.626 1.00 79.31 97 CYS A CA 1
ATOM 735 C C . CYS A 1 97 ? 3.273 -13.376 -5.310 1.00 79.31 97 CYS A C 1
ATOM 737 O O . CYS A 1 97 ? 4.449 -13.729 -5.306 1.00 79.31 97 CYS A O 1
ATOM 739 N N . GLY A 1 98 ? 2.558 -13.264 -4.193 1.00 86.06 98 GLY A N 1
ATOM 740 C CA . GLY A 1 98 ? 3.080 -13.547 -2.859 1.00 86.06 98 GLY A CA 1
ATOM 741 C C . GLY A 1 98 ? 2.346 -12.753 -1.785 1.00 86.06 98 GLY A C 1
ATOM 742 O O . GLY A 1 98 ? 1.496 -11.913 -2.087 1.00 86.06 98 GLY A O 1
ATOM 743 N N . ASP A 1 99 ? 2.701 -12.989 -0.524 1.00 91.19 99 ASP A N 1
ATOM 744 C CA . ASP A 1 99 ? 2.031 -12.359 0.618 1.00 91.19 99 ASP A CA 1
ATOM 745 C C . ASP A 1 99 ? 2.253 -10.843 0.677 1.00 91.19 99 ASP A C 1
ATOM 747 O O . ASP A 1 99 ? 1.381 -10.122 1.148 1.00 91.19 99 ASP A O 1
ATOM 751 N N . PHE A 1 100 ? 3.355 -10.323 0.134 1.00 91.62 100 PHE A N 1
ATOM 752 C CA . PHE A 1 100 ? 3.569 -8.876 -0.024 1.00 91.62 100 PHE A CA 1
ATOM 753 C C . PHE A 1 100 ? 3.261 -8.350 -1.429 1.00 91.62 100 PHE A C 1
ATOM 755 O O . PHE A 1 100 ? 3.581 -7.208 -1.744 1.00 91.62 100 PHE A O 1
ATOM 762 N N . ALA A 1 101 ? 2.565 -9.148 -2.244 1.00 89.56 101 ALA A N 1
ATOM 763 C CA . ALA A 1 101 ? 2.101 -8.775 -3.574 1.00 89.56 101 ALA A CA 1
ATOM 764 C C . ALA A 1 101 ? 3.232 -8.202 -4.452 1.00 89.56 101 ALA A C 1
ATOM 766 O O . ALA A 1 101 ? 4.287 -8.818 -4.558 1.00 89.56 101 ALA A O 1
ATOM 767 N N . GLY A 1 102 ? 3.024 -7.049 -5.092 1.00 87.50 102 GLY A N 1
ATOM 768 C CA . GLY A 1 102 ? 3.993 -6.406 -5.989 1.00 87.50 102 GLY A CA 1
ATOM 769 C C . GLY A 1 102 ? 4.996 -5.526 -5.252 1.00 87.50 102 GLY A C 1
ATOM 770 O O . GLY A 1 102 ? 5.210 -4.384 -5.660 1.00 87.50 102 GLY A O 1
ATOM 771 N N . TRP A 1 103 ? 5.548 -6.027 -4.147 1.00 86.12 103 TRP A N 1
ATOM 772 C CA . TRP A 1 103 ? 6.436 -5.280 -3.255 1.00 86.12 103 TRP A CA 1
ATOM 773 C C . TRP A 1 103 ? 7.713 -4.779 -3.935 1.00 86.12 103 TRP A C 1
ATOM 775 O O . TRP A 1 103 ? 8.237 -3.743 -3.530 1.00 86.12 103 TRP A O 1
ATOM 785 N N . ASP A 1 104 ? 8.201 -5.493 -4.950 1.00 87.81 104 ASP A N 1
ATOM 786 C CA . ASP A 1 104 ? 9.426 -5.192 -5.692 1.00 87.81 104 ASP A CA 1
ATOM 787 C C . ASP A 1 104 ? 9.210 -4.184 -6.833 1.00 87.81 104 ASP A C 1
ATOM 789 O O . ASP A 1 104 ? 10.171 -3.749 -7.464 1.00 87.81 104 ASP A O 1
ATOM 793 N N . GLY A 1 105 ? 7.961 -3.767 -7.073 1.00 89.00 105 GLY A N 1
ATOM 794 C CA . GLY A 1 105 ? 7.624 -2.733 -8.044 1.00 89.00 105 GLY A CA 1
ATOM 795 C C . GLY A 1 105 ? 7.933 -3.135 -9.488 1.00 89.00 105 GLY A C 1
ATOM 796 O O . GLY A 1 105 ? 7.425 -4.133 -10.001 1.00 89.00 105 GLY A O 1
ATOM 797 N N . LEU A 1 106 ? 8.663 -2.279 -10.199 1.00 88.94 106 LEU A N 1
ATOM 798 C CA . LEU A 1 106 ? 9.181 -2.521 -11.549 1.00 88.94 106 LEU A CA 1
ATOM 799 C C . LEU A 1 106 ? 10.690 -2.807 -11.503 1.00 88.94 106 LEU A C 1
ATOM 801 O O . LEU A 1 106 ? 11.381 -2.375 -10.593 1.00 88.94 106 LEU A O 1
ATOM 805 N N . ASP A 1 107 ? 11.246 -3.441 -12.540 1.00 89.00 107 ASP A N 1
ATOM 806 C CA . ASP A 1 107 ? 12.686 -3.763 -12.655 1.00 89.00 107 ASP A CA 1
ATOM 807 C C . ASP A 1 107 ? 13.625 -2.552 -12.497 1.00 89.00 107 ASP A C 1
ATOM 809 O O . ASP A 1 107 ? 14.807 -2.697 -12.159 1.00 89.00 107 ASP A O 1
ATOM 813 N N . THR A 1 108 ? 13.105 -1.361 -12.795 1.00 93.25 108 THR A N 1
ATOM 814 C CA . THR A 1 108 ? 13.793 -0.072 -12.694 1.00 93.25 108 THR A CA 1
ATOM 815 C C . THR A 1 108 ? 13.728 0.543 -11.304 1.00 93.25 108 THR A C 1
ATOM 817 O O . THR A 1 108 ? 14.486 1.473 -11.033 1.00 93.25 108 THR A O 1
ATOM 820 N N . ASP A 1 109 ? 12.840 0.057 -10.439 1.00 94.44 109 ASP A N 1
ATOM 821 C CA . ASP A 1 109 ? 12.674 0.581 -9.093 1.00 94.44 109 ASP A CA 1
ATOM 822 C C . ASP A 1 109 ? 13.861 0.137 -8.226 1.00 94.44 109 ASP A C 1
ATOM 824 O O . ASP A 1 109 ? 14.346 -0.998 -8.287 1.00 94.44 109 ASP A O 1
ATOM 828 N N . ARG A 1 110 ? 14.392 1.085 -7.452 1.00 96.50 110 ARG A N 1
ATOM 829 C CA . ARG A 1 110 ? 15.581 0.909 -6.610 1.00 96.50 110 ARG A CA 1
ATOM 830 C C . ARG A 1 110 ? 15.278 1.397 -5.188 1.00 96.50 110 ARG A C 1
ATOM 832 O O . ARG A 1 110 ? 15.753 2.472 -4.825 1.00 96.50 110 ARG A O 1
ATOM 839 N N . PRO A 1 111 ? 14.446 0.678 -4.410 1.00 97.00 111 PRO A N 1
ATOM 840 C CA . PRO A 1 111 ? 14.187 1.043 -3.021 1.00 97.00 111 PRO A CA 1
ATOM 841 C C . PRO A 1 111 ? 15.452 0.867 -2.174 1.00 97.00 111 PRO A C 1
ATOM 843 O O . PRO A 1 111 ? 16.323 0.052 -2.495 1.00 97.00 111 PRO A O 1
ATOM 846 N N . THR A 1 112 ? 15.551 1.622 -1.083 1.00 97.69 112 THR A N 1
ATOM 847 C CA . THR A 1 112 ? 16.587 1.421 -0.062 1.00 97.69 112 THR A CA 1
ATOM 848 C C . THR A 1 112 ? 16.010 0.653 1.126 1.00 97.69 112 THR A C 1
ATOM 850 O O . THR A 1 112 ? 14.869 0.182 1.089 1.00 97.69 112 THR A O 1
ATOM 853 N N . ALA A 1 113 ? 16.802 0.488 2.187 1.00 97.19 113 ALA A N 1
ATOM 854 C CA . ALA A 1 113 ? 16.297 -0.082 3.427 1.00 97.19 113 ALA A CA 1
ATOM 855 C C . ALA A 1 113 ? 15.138 0.754 3.992 1.00 97.19 113 ALA A C 1
ATOM 857 O O . ALA A 1 113 ? 14.112 0.189 4.360 1.00 97.19 113 ALA A O 1
ATOM 858 N N . GLU A 1 114 ? 15.258 2.080 3.979 1.00 96.44 114 GLU A N 1
ATOM 859 C CA . GLU A 1 114 ? 14.294 2.995 4.591 1.00 96.44 114 GLU A CA 1
ATOM 860 C C . GLU A 1 114 ? 13.300 3.604 3.594 1.00 96.44 114 GLU A C 1
ATOM 862 O O . GLU A 1 114 ? 12.153 3.848 3.959 1.00 96.44 114 GLU A O 1
ATOM 867 N N . GLU A 1 115 ? 13.702 3.825 2.341 1.00 96.94 115 GLU A N 1
ATOM 868 C CA . GLU A 1 115 ? 12.920 4.609 1.382 1.00 96.94 115 GLU A CA 1
ATOM 869 C C . GLU A 1 115 ? 12.315 3.735 0.272 1.00 96.94 115 GLU A C 1
ATOM 871 O O . GLU A 1 115 ? 13.025 2.934 -0.354 1.00 96.94 115 GLU A O 1
ATOM 876 N N . PRO A 1 116 ? 11.012 3.892 -0.025 1.00 97.25 116 PRO A N 1
ATOM 877 C CA . PRO A 1 116 ? 10.391 3.248 -1.173 1.00 97.25 116 PRO A CA 1
ATOM 878 C C . PRO A 1 116 ? 10.808 3.936 -2.485 1.00 97.25 116 PRO A C 1
ATOM 880 O O . PRO A 1 116 ? 11.221 5.095 -2.507 1.00 97.25 116 PRO A O 1
ATOM 883 N N . ALA A 1 117 ? 10.646 3.250 -3.618 1.00 97.19 117 ALA A N 1
ATOM 884 C CA . ALA A 1 117 ? 10.991 3.799 -4.931 1.00 97.19 117 ALA A CA 1
ATOM 885 C C . ALA A 1 117 ? 9.983 3.365 -5.992 1.00 97.19 117 ALA A C 1
ATOM 887 O O . ALA A 1 117 ? 9.657 2.188 -6.084 1.00 97.19 117 ALA A O 1
ATOM 888 N N . GLY A 1 118 ? 9.510 4.306 -6.813 1.00 95.44 118 GLY A N 1
ATOM 889 C CA . GLY A 1 118 ? 8.528 4.014 -7.859 1.00 95.44 118 GLY A CA 1
ATOM 890 C C . GLY A 1 118 ? 7.285 3.321 -7.294 1.00 95.44 118 GLY A C 1
ATOM 891 O O . GLY A 1 118 ? 6.545 3.910 -6.501 1.00 95.44 118 GLY A O 1
ATOM 892 N N . PHE A 1 119 ? 7.080 2.062 -7.685 1.00 93.06 119 PHE A N 1
ATOM 893 C CA . PHE A 1 119 ? 5.999 1.199 -7.201 1.00 93.06 119 PHE A CA 1
ATOM 894 C C . PHE A 1 119 ? 6.424 0.214 -6.104 1.00 93.06 119 PHE A C 1
ATOM 896 O O . PHE A 1 119 ? 5.566 -0.518 -5.602 1.00 93.06 119 PHE A O 1
ATOM 903 N N . ALA A 1 120 ? 7.712 0.183 -5.762 1.00 94.38 120 ALA A N 1
ATOM 904 C CA . ALA A 1 120 ? 8.303 -0.713 -4.781 1.00 94.38 120 ALA A CA 1
ATOM 905 C C . ALA A 1 120 ? 8.241 -0.143 -3.357 1.00 94.38 120 ALA A C 1
ATOM 907 O O . ALA A 1 120 ? 8.387 1.065 -3.139 1.00 94.38 120 ALA A O 1
ATOM 908 N N . LYS A 1 121 ? 8.065 -1.037 -2.382 1.00 94.88 121 LYS A N 1
ATOM 909 C CA . LYS A 1 121 ? 8.159 -0.742 -0.942 1.00 94.88 121 LYS A CA 1
ATOM 910 C C . LYS A 1 121 ? 9.628 -0.672 -0.499 1.00 94.88 121 LYS A C 1
ATOM 912 O O . LYS A 1 121 ? 10.504 -1.184 -1.194 1.00 94.88 121 LYS A O 1
ATOM 917 N N . SER A 1 122 ? 9.896 -0.058 0.656 1.00 96.50 122 SER A N 1
ATOM 918 C CA . SER A 1 122 ? 11.235 -0.097 1.263 1.00 96.50 122 SER A CA 1
ATOM 919 C C . SER A 1 122 ? 11.592 -1.528 1.688 1.00 96.50 122 SER A C 1
ATOM 921 O O . SER A 1 122 ? 10.710 -2.345 1.976 1.00 96.50 122 SER A O 1
ATOM 923 N N . LEU A 1 123 ? 12.884 -1.861 1.741 1.00 96.44 123 LEU A N 1
ATOM 924 C CA . LEU A 1 123 ? 13.295 -3.222 2.104 1.00 96.44 123 LEU A CA 1
ATOM 925 C C . LEU A 1 123 ? 12.960 -3.548 3.566 1.00 96.44 123 LEU A C 1
ATOM 927 O O . LEU A 1 123 ? 12.639 -4.696 3.861 1.00 96.44 123 LEU A O 1
ATOM 931 N N . ASN A 1 124 ? 12.974 -2.562 4.470 1.00 96.06 124 ASN A N 1
ATOM 932 C CA . ASN A 1 124 ? 12.591 -2.778 5.866 1.00 96.06 124 ASN A CA 1
ATOM 933 C C . ASN A 1 124 ? 11.093 -3.079 6.009 1.00 96.06 124 ASN A C 1
ATOM 935 O O . ASN A 1 124 ? 10.727 -3.948 6.801 1.00 96.06 124 ASN A O 1
ATOM 939 N N . ASP A 1 125 ? 10.228 -2.437 5.218 1.00 94.12 125 ASP A N 1
ATOM 940 C CA . ASP A 1 125 ? 8.790 -2.737 5.230 1.00 94.12 125 ASP A CA 1
ATOM 941 C C . ASP A 1 125 ? 8.520 -4.170 4.751 1.00 94.12 125 ASP A C 1
ATOM 943 O O . ASP A 1 125 ? 7.673 -4.870 5.303 1.00 94.12 125 ASP A O 1
ATOM 947 N N . VAL A 1 126 ? 9.277 -4.633 3.753 1.00 93.44 126 VAL A N 1
ATOM 948 C CA . VAL A 1 126 ? 9.189 -6.000 3.211 1.00 93.44 126 VAL A CA 1
ATOM 949 C C . VAL A 1 126 ? 9.855 -7.026 4.132 1.00 93.44 126 VAL A C 1
ATOM 951 O O . VAL A 1 126 ? 9.462 -8.185 4.147 1.00 93.44 126 VAL A O 1
ATOM 954 N N . ALA A 1 127 ? 10.841 -6.630 4.933 1.00 95.19 127 ALA A N 1
ATOM 955 C CA . ALA A 1 127 ? 11.442 -7.485 5.957 1.00 95.19 127 ALA A CA 1
ATOM 956 C C . ALA A 1 127 ? 10.629 -7.525 7.267 1.00 95.19 127 ALA A C 1
ATOM 958 O O . ALA A 1 127 ? 10.998 -8.235 8.205 1.00 95.19 127 ALA A O 1
ATOM 959 N N . SER A 1 128 ? 9.534 -6.766 7.348 1.00 94.12 128 SER A N 1
ATOM 960 C CA . SER A 1 128 ? 8.675 -6.681 8.528 1.00 94.12 128 SER A CA 1
ATOM 961 C C . SER A 1 128 ? 7.568 -7.740 8.529 1.00 94.12 128 SER A C 1
ATOM 963 O O . SER A 1 128 ? 7.421 -8.548 7.616 1.00 94.12 128 SER A O 1
ATOM 965 N N . SER A 1 129 ? 6.769 -7.763 9.596 1.00 95.44 129 SER A N 1
ATOM 966 C CA . SER A 1 129 ? 5.598 -8.635 9.725 1.00 95.44 129 SER A CA 1
ATOM 967 C C . SER A 1 129 ? 4.357 -7.824 10.072 1.00 95.44 129 SER A C 1
ATOM 969 O O . SER A 1 129 ? 4.415 -6.908 10.891 1.00 95.44 129 SER A O 1
ATOM 971 N N . LEU A 1 130 ? 3.218 -8.192 9.483 1.00 94.81 130 LEU A N 1
ATOM 972 C CA . LEU A 1 130 ? 1.926 -7.603 9.816 1.00 94.81 130 LEU A CA 1
ATOM 973 C C . LEU A 1 130 ? 1.237 -8.431 10.906 1.00 94.81 130 LEU A C 1
ATOM 975 O O . LEU A 1 130 ? 0.886 -9.589 10.691 1.00 94.81 130 LEU A O 1
ATOM 979 N N . LEU A 1 131 ? 1.021 -7.823 12.071 1.00 96.44 131 LEU A N 1
ATOM 980 C CA . LEU A 1 131 ? 0.335 -8.448 13.202 1.00 96.44 131 L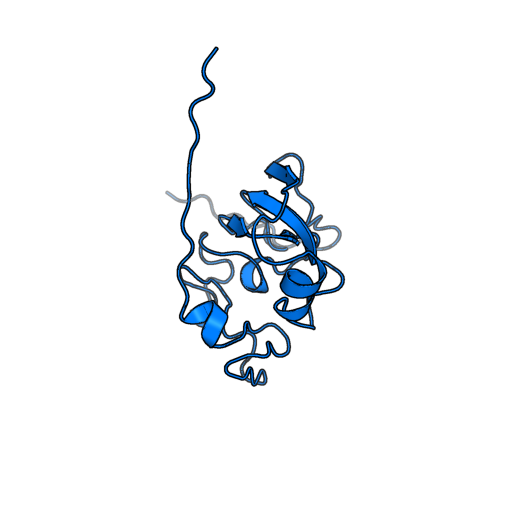EU A CA 1
ATOM 981 C C . LEU A 1 131 ? -1.127 -7.986 13.250 1.00 96.44 131 LEU A C 1
ATOM 983 O O . LEU A 1 131 ? -1.406 -6.788 13.264 1.00 96.44 131 LEU A O 1
ATOM 987 N N . LEU A 1 132 ? -2.066 -8.935 13.290 1.00 95.44 132 LEU A N 1
ATOM 988 C CA . LEU A 1 132 ? -3.503 -8.658 13.356 1.00 95.44 132 LEU A CA 1
ATOM 989 C C . LEU A 1 132 ? -4.036 -8.954 14.757 1.00 95.44 132 LEU A C 1
ATOM 991 O O . LEU A 1 132 ? -3.989 -10.090 15.227 1.00 95.44 132 LEU A O 1
ATOM 995 N N . PHE A 1 133 ? -4.587 -7.932 15.405 1.00 95.12 133 PHE A N 1
ATOM 996 C CA . PHE A 1 133 ? -5.160 -8.034 16.743 1.00 95.12 133 PHE A CA 1
ATOM 997 C C . PHE A 1 133 ? -6.678 -7.904 16.686 1.00 95.12 133 PHE A C 1
ATOM 999 O O . PHE A 1 133 ? -7.227 -7.123 15.910 1.00 95.12 133 PHE A O 1
ATOM 1006 N N . THR A 1 134 ? -7.370 -8.643 17.549 1.00 94.38 134 THR A N 1
ATOM 1007 C CA . THR A 1 134 ? -8.819 -8.514 17.722 1.00 94.38 134 THR A CA 1
ATOM 1008 C C . THR A 1 134 ? -9.131 -8.175 19.171 1.00 94.38 134 THR A C 1
ATOM 1010 O O . THR A 1 134 ? -8.452 -8.620 20.095 1.00 94.38 134 THR A O 1
ATOM 1013 N N . ARG A 1 135 ? -10.173 -7.369 19.380 1.00 93.50 135 ARG A N 1
ATOM 1014 C CA . ARG A 1 135 ? -10.684 -7.037 20.711 1.00 93.50 135 ARG A CA 1
ATOM 1015 C C . ARG A 1 135 ? -12.156 -7.400 20.769 1.00 93.50 135 ARG A C 1
ATOM 1017 O O . ARG A 1 135 ? -12.966 -6.821 20.046 1.00 93.50 135 ARG A O 1
ATOM 1024 N N . LYS A 1 136 ? -12.517 -8.330 21.654 1.00 93.06 136 LYS A N 1
ATOM 1025 C CA . LYS A 1 136 ? -13.923 -8.621 21.941 1.00 93.06 136 LYS A CA 1
ATOM 1026 C C . LYS A 1 136 ? -14.553 -7.383 22.586 1.00 93.06 136 LYS A C 1
ATOM 1028 O O . LYS A 1 136 ? -14.004 -6.850 23.549 1.00 93.06 136 LYS A O 1
ATOM 1033 N N . ARG A 1 137 ? -15.693 -6.915 22.069 1.00 86.44 137 ARG A N 1
ATOM 1034 C CA . ARG A 1 137 ? -16.482 -5.902 22.784 1.00 86.44 137 ARG A CA 1
ATOM 1035 C C . ARG A 1 137 ? -17.066 -6.565 24.027 1.00 86.44 137 ARG A C 1
ATOM 1037 O O . ARG A 1 137 ? -17.754 -7.577 23.908 1.00 86.44 137 ARG A O 1
ATOM 1044 N N . VAL A 1 138 ? -16.756 -6.021 25.197 1.00 79.38 138 VAL A N 1
ATOM 1045 C CA . VAL A 1 138 ? -17.482 -6.357 26.420 1.00 79.38 138 VAL A CA 1
ATOM 1046 C C . VAL A 1 138 ? -18.768 -5.537 26.360 1.00 79.38 138 VAL A C 1
ATOM 1048 O O . VAL A 1 138 ? -18.701 -4.309 26.347 1.00 79.38 138 VAL A O 1
ATOM 1051 N N . SER A 1 139 ? -19.889 -6.226 26.154 1.00 69.62 139 SER A N 1
ATOM 1052 C CA . SER A 1 139 ? -21.246 -5.671 26.196 1.00 69.62 139 SER A CA 1
ATOM 1053 C C . SER A 1 139 ? -21.723 -5.530 27.629 1.00 69.62 139 SER A C 1
ATOM 1055 O O . SER A 1 139 ? -21.490 -6.513 28.373 1.00 69.62 139 SER A O 1
#

Organism: Ciona savignyi (NCBI:txid51511)